Protein AF-A0A844ML23-F1 (afdb_monomer_lite)

Structure (mmCIF, N/CA/C/O backbone):
data_AF-A0A844ML23-F1
#
_entry.id   AF-A0A844ML23-F1
#
loop_
_atom_site.group_PDB
_atom_site.id
_atom_site.type_symbol
_atom_site.label_atom_id
_atom_site.label_alt_id
_atom_site.label_comp_id
_atom_site.label_asym_id
_atom_site.label_entity_id
_atom_site.label_seq_id
_atom_site.pdbx_PDB_ins_code
_atom_site.Cartn_x
_atom_site.Cartn_y
_atom_site.Cartn_z
_atom_site.occupancy
_atom_site.B_iso_or_equiv
_atom_site.auth_seq_id
_atom_site.auth_comp_id
_atom_site.auth_asym_id
_atom_site.auth_atom_id
_atom_site.pdbx_PDB_model_num
ATOM 1 N N . MET A 1 1 ? 5.716 9.623 29.142 1.00 59.81 1 MET A N 1
ATOM 2 C CA . MET A 1 1 ? 4.265 9.830 28.942 1.00 59.81 1 MET A CA 1
ATOM 3 C C . MET A 1 1 ? 3.867 9.093 27.678 1.00 59.81 1 MET A C 1
ATOM 5 O O . MET A 1 1 ? 4.526 9.294 26.667 1.00 59.81 1 MET A O 1
ATOM 9 N N . SER A 1 2 ? 2.877 8.202 27.736 1.00 85.00 2 SER A N 1
ATOM 10 C CA . SER A 1 2 ? 2.317 7.567 26.540 1.00 85.00 2 SER A CA 1
ATOM 11 C C . SER A 1 2 ? 1.469 8.582 25.767 1.00 85.00 2 SER A C 1
ATOM 13 O O . SER A 1 2 ? 0.758 9.389 26.365 1.00 85.00 2 SER A O 1
ATOM 15 N N . PHE A 1 3 ? 1.566 8.574 24.439 1.00 90.44 3 PHE A N 1
ATOM 16 C CA . PHE A 1 3 ? 0.683 9.362 23.583 1.00 90.44 3 PHE A CA 1
ATOM 17 C C . PHE A 1 3 ? -0.735 8.778 23.646 1.00 90.44 3 PHE A C 1
ATOM 19 O O . PHE A 1 3 ? -0.917 7.586 23.409 1.00 90.44 3 PHE A O 1
ATOM 26 N N . VAL A 1 4 ? -1.728 9.610 23.969 1.00 91.50 4 VAL A N 1
ATOM 27 C CA . VAL A 1 4 ? -3.148 9.229 23.983 1.00 91.50 4 VAL A CA 1
ATOM 28 C C . VAL A 1 4 ? -3.865 10.059 22.915 1.00 91.50 4 VAL A C 1
ATOM 30 O O . VAL A 1 4 ? -4.161 11.233 23.162 1.00 91.50 4 VAL A O 1
ATOM 33 N N . PRO A 1 5 ? -4.096 9.512 21.708 1.00 92.25 5 PRO A N 1
ATOM 34 C CA . PRO A 1 5 ? -4.788 10.245 20.656 1.00 92.25 5 PRO A CA 1
ATOM 35 C C . PRO A 1 5 ? -6.235 10.543 21.064 1.00 92.25 5 PRO A C 1
ATOM 37 O O . PRO A 1 5 ? -6.915 9.709 21.661 1.00 92.25 5 PRO A O 1
ATOM 40 N N . ARG A 1 6 ? -6.713 11.746 20.729 1.00 92.25 6 ARG A N 1
ATOM 41 C CA . ARG A 1 6 ? -8.109 12.159 20.927 1.00 92.25 6 ARG A CA 1
ATOM 42 C C . ARG A 1 6 ? -8.822 12.136 19.585 1.00 92.25 6 ARG A C 1
ATOM 44 O O . ARG A 1 6 ? -8.483 12.920 18.705 1.00 92.25 6 ARG A O 1
ATOM 51 N N . PHE A 1 7 ? -9.802 11.252 19.452 1.00 90.88 7 PHE A N 1
ATOM 52 C CA . PHE A 1 7 ? -10.641 11.141 18.264 1.00 90.88 7 PHE A CA 1
ATOM 53 C C . PHE A 1 7 ? -12.010 11.759 18.539 1.00 90.88 7 PHE A C 1
ATOM 55 O O . PHE A 1 7 ? -12.599 11.523 19.594 1.00 90.88 7 PHE A O 1
ATOM 62 N N . THR A 1 8 ? -12.516 12.543 17.592 1.00 92.50 8 THR A N 1
ATOM 63 C CA . THR A 1 8 ? -13.856 13.133 17.644 1.00 92.50 8 THR A CA 1
ATOM 64 C C . THR A 1 8 ? -14.703 12.547 16.532 1.00 92.50 8 THR A C 1
ATOM 66 O O . THR A 1 8 ? -14.287 12.539 15.376 1.00 92.50 8 THR A O 1
ATOM 69 N N . TYR A 1 9 ? -15.895 12.079 16.884 1.00 92.81 9 TYR A N 1
ATOM 70 C CA . TYR A 1 9 ? -16.876 11.600 15.922 1.00 92.81 9 TYR A CA 1
ATOM 71 C C . TYR A 1 9 ? -17.835 12.730 15.570 1.00 92.81 9 TYR A C 1
ATOM 73 O O . TYR A 1 9 ? -18.299 13.454 16.451 1.00 92.81 9 TYR A O 1
ATOM 81 N N . ASP A 1 10 ? -18.167 12.838 14.291 1.00 96.19 10 ASP A N 1
ATOM 82 C CA . ASP A 1 10 ? -19.251 13.683 13.816 1.00 96.19 10 ASP A CA 1
ATOM 83 C C . ASP A 1 10 ? -20.221 12.869 12.946 1.00 96.19 10 ASP A C 1
ATOM 85 O O . ASP A 1 10 ? -19.954 11.728 12.554 1.00 96.19 10 ASP A O 1
ATOM 89 N N . HIS A 1 11 ? -21.383 13.455 12.663 1.00 97.06 11 HIS A N 1
ATOM 90 C CA . HIS A 1 11 ? -22.436 12.788 11.901 1.00 97.06 11 HIS A CA 1
ATOM 91 C C . HIS A 1 11 ? -22.013 12.465 10.458 1.00 97.06 11 HIS A C 1
ATOM 93 O O . HIS A 1 11 ? -22.487 11.476 9.899 1.00 97.06 11 HIS A O 1
ATOM 99 N N . LEU A 1 12 ? -21.131 13.266 9.849 1.00 97.44 12 LEU A N 1
ATOM 100 C CA . LEU A 1 12 ? -20.638 13.022 8.493 1.00 97.44 12 LEU A CA 1
ATOM 101 C C . LEU A 1 12 ? -19.674 11.837 8.477 1.00 97.44 12 LEU A C 1
ATOM 103 O O . LEU A 1 12 ? -19.834 10.951 7.641 1.00 97.44 12 LEU A O 1
ATOM 107 N N . LEU A 1 13 ? -18.742 11.766 9.428 1.00 96.88 13 LEU A N 1
ATOM 108 C CA . LEU A 1 13 ? -17.827 10.643 9.608 1.00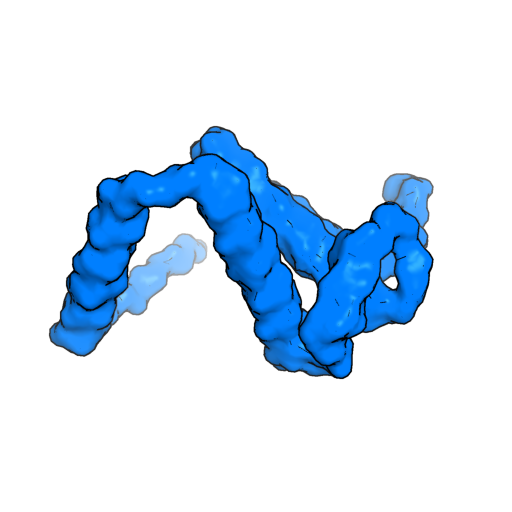 96.88 13 LEU A CA 1
ATOM 109 C C . LEU A 1 13 ? -18.606 9.336 9.780 1.00 96.88 13 LEU A C 1
ATOM 111 O O . LEU A 1 13 ? -18.367 8.379 9.048 1.00 96.88 13 LEU A O 1
ATOM 115 N N . VAL A 1 14 ? -19.582 9.305 10.695 1.00 96.69 14 VAL A N 1
ATOM 116 C CA . VAL A 1 14 ? -20.400 8.105 10.940 1.00 96.69 14 VAL A CA 1
ATOM 117 C C . VAL A 1 14 ? -21.199 7.720 9.693 1.00 96.69 14 VAL A C 1
ATOM 119 O O . VAL A 1 14 ? -21.256 6.543 9.335 1.00 96.69 14 VAL A O 1
ATOM 122 N N . ARG A 1 15 ? -21.767 8.700 8.978 1.00 97.75 15 ARG A N 1
ATOM 123 C CA . ARG A 1 15 ? -22.460 8.449 7.709 1.00 97.75 15 ARG A CA 1
ATOM 124 C C . ARG A 1 15 ? -21.522 7.853 6.658 1.00 97.75 15 ARG A C 1
ATOM 126 O O . ARG A 1 15 ? -21.912 6.903 5.984 1.00 97.75 15 ARG A O 1
ATOM 133 N N . HIS A 1 16 ? -20.309 8.382 6.509 1.00 97.69 16 HIS A N 1
ATOM 134 C CA . HIS A 1 16 ? -19.326 7.864 5.556 1.00 97.69 16 HIS A CA 1
ATOM 135 C C . HIS A 1 16 ? -18.883 6.442 5.902 1.00 97.69 16 HIS A C 1
ATOM 137 O O . HIS A 1 16 ? -18.831 5.604 5.004 1.00 97.69 16 HIS A O 1
ATOM 143 N N . LEU A 1 17 ? -18.658 6.142 7.184 1.00 96.81 17 LEU A N 1
ATOM 144 C CA . LEU A 1 17 ? -18.375 4.779 7.642 1.00 96.81 17 LEU A CA 1
ATOM 145 C C . LEU A 1 17 ? -19.517 3.820 7.281 1.00 96.81 17 LEU A C 1
ATOM 147 O O . LEU A 1 17 ? -19.264 2.755 6.730 1.00 96.81 17 LEU A O 1
ATOM 151 N N . GLY A 1 18 ? -20.773 4.224 7.500 1.00 97.75 18 GLY A N 1
ATOM 152 C CA . GLY A 1 18 ? -21.937 3.414 7.129 1.00 97.75 18 GLY A CA 1
ATOM 153 C C . GLY A 1 18 ? -22.034 3.134 5.625 1.00 97.75 18 GLY A C 1
ATOM 154 O O . GLY A 1 18 ? -22.358 2.018 5.226 1.00 97.75 18 GLY A O 1
ATOM 155 N N . VAL A 1 19 ? -21.710 4.118 4.779 1.00 98.25 19 VAL A N 1
ATOM 156 C CA . VAL A 1 19 ? -21.664 3.930 3.317 1.00 98.25 19 VAL A CA 1
ATOM 157 C C . VAL A 1 19 ? -20.553 2.952 2.917 1.00 98.25 19 VAL A C 1
ATOM 159 O O . VAL A 1 19 ? -20.787 2.086 2.075 1.00 98.25 19 VAL A O 1
ATOM 162 N N . ILE A 1 20 ? -19.368 3.066 3.525 1.00 97.94 20 ILE A N 1
ATOM 163 C CA . ILE A 1 20 ? -18.228 2.178 3.251 1.00 97.94 20 ILE A CA 1
ATOM 164 C C . ILE A 1 20 ? -18.554 0.736 3.657 1.00 97.94 20 ILE A C 1
ATOM 166 O O . ILE A 1 20 ? -18.371 -0.171 2.846 1.00 97.94 20 ILE A O 1
ATOM 170 N N . GLU A 1 21 ? -19.097 0.520 4.858 1.00 97.81 21 GLU A N 1
ATOM 171 C CA . GLU A 1 21 ? -19.478 -0.822 5.320 1.00 97.81 21 GLU A CA 1
ATOM 172 C C . GLU A 1 21 ? -20.612 -1.422 4.481 1.00 97.81 21 GLU A C 1
ATOM 174 O O . GLU A 1 21 ? -20.567 -2.603 4.142 1.00 97.81 21 GLU A O 1
ATOM 179 N N . GLY A 1 22 ? -21.591 -0.613 4.059 1.00 97.88 22 GLY A N 1
ATOM 180 C CA . GLY A 1 22 ? -22.641 -1.064 3.144 1.00 97.88 22 GLY A CA 1
ATOM 181 C C . GLY A 1 22 ? -22.084 -1.551 1.801 1.00 97.88 22 GLY A C 1
ATOM 182 O O . GLY A 1 22 ? -22.468 -2.616 1.322 1.00 97.88 22 GLY A O 1
ATOM 183 N N . ALA A 1 23 ? -21.142 -0.810 1.209 1.00 97.00 23 ALA A N 1
ATOM 184 C CA . ALA A 1 23 ? -20.485 -1.214 -0.035 1.00 97.00 23 ALA A CA 1
ATOM 185 C C . ALA A 1 23 ? -19.619 -2.473 0.148 1.00 97.00 23 ALA A C 1
ATOM 187 O O . ALA A 1 23 ? -19.647 -3.372 -0.695 1.00 97.00 23 ALA A O 1
ATOM 188 N N . ARG A 1 24 ? -18.883 -2.564 1.261 1.00 96.12 24 ARG A N 1
ATOM 189 C CA . ARG A 1 24 ? -18.067 -3.733 1.604 1.00 96.12 24 ARG A CA 1
ATOM 190 C C . ARG A 1 24 ? -18.917 -4.998 1.740 1.00 96.12 24 ARG A C 1
ATOM 192 O O . ARG A 1 24 ? -18.562 -6.009 1.143 1.00 96.12 24 ARG A O 1
ATOM 199 N N . ALA A 1 25 ? -20.048 -4.925 2.443 1.00 96.38 25 ALA A N 1
ATOM 200 C CA . ALA A 1 25 ? -20.946 -6.062 2.646 1.00 96.38 25 ALA A CA 1
ATOM 201 C C . ALA A 1 25 ? -21.489 -6.629 1.322 1.00 96.38 25 ALA A C 1
ATOM 203 O O . ALA A 1 25 ? -21.618 -7.842 1.174 1.00 96.38 25 ALA A O 1
ATOM 204 N N . VAL A 1 26 ? -21.762 -5.767 0.334 1.00 95.31 26 VAL A N 1
ATOM 205 C CA . VAL A 1 26 ? -22.169 -6.200 -1.015 1.00 95.31 26 VAL A CA 1
ATOM 206 C C . VAL A 1 26 ? -21.041 -6.956 -1.722 1.00 95.31 26 VAL A C 1
ATOM 208 O O . VAL A 1 26 ? -21.296 -7.986 -2.342 1.00 95.31 26 VAL A O 1
ATOM 211 N N . ILE A 1 27 ? -19.802 -6.463 -1.634 1.00 91.94 27 ILE A N 1
ATOM 212 C CA . ILE A 1 27 ? -18.633 -7.101 -2.262 1.00 91.94 27 ILE A CA 1
ATOM 213 C C . ILE A 1 27 ? -18.328 -8.454 -1.608 1.00 91.94 27 ILE A C 1
ATOM 215 O O . ILE A 1 27 ? -17.988 -9.403 -2.309 1.00 91.94 27 ILE A O 1
ATOM 219 N N . GLU A 1 28 ? -18.469 -8.557 -0.287 1.00 91.25 28 GLU A N 1
ATOM 220 C CA . GLU A 1 28 ? -18.140 -9.760 0.488 1.00 91.25 28 GLU A CA 1
ATOM 221 C C . GLU A 1 28 ? -18.986 -10.983 0.100 1.00 91.25 28 GLU A C 1
ATOM 223 O O . GLU A 1 28 ? -18.489 -12.106 0.116 1.00 91.25 28 GLU A O 1
ATOM 228 N N . VAL A 1 29 ? -20.240 -10.770 -0.312 1.00 93.81 29 VAL A N 1
ATOM 229 C CA . VAL A 1 29 ? -21.155 -11.846 -0.738 1.00 93.81 29 VAL A CA 1
ATOM 230 C C . VAL A 1 29 ? -21.220 -12.033 -2.256 1.00 93.81 29 VAL A C 1
ATOM 232 O O . VAL A 1 29 ? -21.961 -12.893 -2.736 1.00 93.81 29 VAL A O 1
ATOM 235 N N . LEU A 1 30 ? -20.485 -11.229 -3.030 1.00 92.94 30 LEU A N 1
ATOM 236 C CA . LEU A 1 30 ? -20.524 -11.275 -4.488 1.00 92.94 30 LEU A CA 1
ATOM 237 C C . LEU A 1 30 ? -19.786 -12.529 -4.999 1.00 92.94 30 LEU A C 1
ATOM 239 O O . LEU A 1 30 ? -18.576 -12.649 -4.795 1.00 92.94 30 LEU A O 1
ATOM 243 N N . PRO A 1 31 ? -20.457 -13.454 -5.711 1.00 91.12 31 PRO A N 1
ATOM 244 C CA . PRO A 1 31 ? -19.787 -14.621 -6.269 1.00 91.12 31 PRO A CA 1
ATOM 245 C C . PRO A 1 31 ? -18.928 -14.204 -7.468 1.00 91.12 31 PRO A C 1
ATOM 247 O O . PRO A 1 31 ? -19.427 -14.011 -8.578 1.00 91.12 31 PRO A O 1
ATOM 250 N N . LEU A 1 32 ? -17.620 -14.068 -7.249 1.00 90.12 32 LEU A N 1
ATOM 251 C CA . LEU A 1 32 ? -16.642 -13.794 -8.299 1.00 90.12 32 LEU A CA 1
ATOM 252 C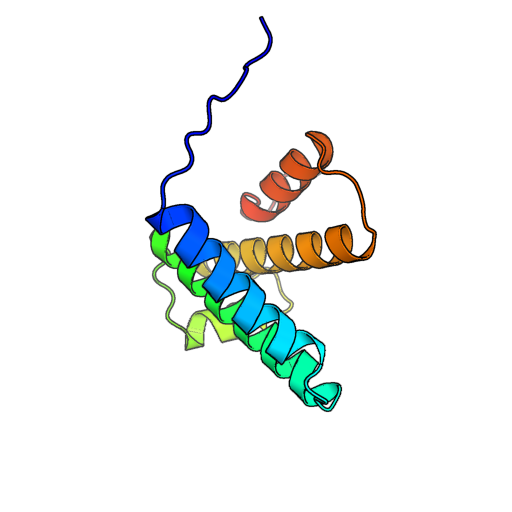 C . LEU A 1 32 ? -15.804 -15.043 -8.600 1.00 90.12 32 LEU A C 1
ATOM 254 O O . LEU A 1 32 ? -15.301 -15.677 -7.668 1.00 90.12 32 LEU A O 1
ATOM 258 N N . PRO A 1 33 ? -15.589 -15.391 -9.885 1.00 94.50 33 PRO A N 1
ATOM 259 C CA . PRO A 1 33 ? -14.634 -16.429 -10.249 1.00 94.50 33 PRO A CA 1
ATOM 260 C C . PRO A 1 33 ? -13.234 -16.103 -9.699 1.00 94.50 33 PRO A C 1
ATOM 262 O O . PRO A 1 33 ? -12.814 -14.944 -9.813 1.00 94.50 33 PRO A O 1
ATOM 265 N N . PRO A 1 34 ? -12.477 -17.088 -9.178 1.00 90.12 34 PRO A N 1
ATOM 266 C CA . PRO A 1 34 ? -11.163 -16.855 -8.571 1.00 90.12 34 PRO A CA 1
ATOM 267 C C . PRO A 1 34 ? -10.204 -16.042 -9.451 1.00 90.12 34 PRO A C 1
ATOM 269 O O . PRO A 1 34 ? -9.614 -15.068 -8.985 1.00 90.12 34 PRO A O 1
ATOM 272 N N . ASP A 1 35 ? -10.131 -16.355 -10.747 1.00 95.25 35 ASP A N 1
ATOM 273 C CA . ASP A 1 35 ? -9.267 -15.646 -11.703 1.00 95.25 35 ASP A CA 1
ATOM 274 C C . ASP A 1 35 ? -9.639 -14.166 -11.856 1.00 95.25 35 ASP A C 1
ATOM 276 O O . ASP A 1 35 ? -8.780 -13.301 -12.041 1.00 95.25 35 ASP A O 1
ATOM 280 N N . THR A 1 36 ? -10.934 -13.850 -11.757 1.00 94.12 36 THR A N 1
ATOM 281 C CA . THR A 1 36 ? -11.410 -12.465 -11.825 1.00 94.12 36 THR A CA 1
ATOM 282 C C . THR A 1 36 ? -11.008 -11.705 -10.570 1.00 94.12 36 THR A C 1
ATOM 284 O O . THR A 1 36 ? -10.516 -10.583 -10.679 1.00 94.12 36 THR A O 1
ATOM 287 N N . THR A 1 37 ? -11.147 -12.319 -9.395 1.00 91.31 37 THR A N 1
ATOM 288 C CA . THR A 1 37 ? -10.712 -11.730 -8.122 1.00 91.31 37 THR A CA 1
ATOM 289 C C . THR A 1 37 ? -9.208 -11.461 -8.115 1.00 91.31 37 THR A C 1
ATOM 291 O O . THR A 1 37 ? -8.792 -10.358 -7.761 1.00 91.31 37 THR A O 1
ATOM 294 N N . LEU A 1 38 ? -8.394 -12.420 -8.568 1.00 91.19 38 LEU A N 1
ATOM 295 C CA . LEU A 1 38 ? -6.940 -12.258 -8.667 1.00 91.19 38 LEU A CA 1
ATOM 296 C C . LEU A 1 38 ? -6.557 -11.102 -9.597 1.00 91.19 38 LEU A C 1
ATOM 298 O O . LEU A 1 38 ? -5.756 -10.248 -9.218 1.00 91.19 38 LEU A O 1
ATOM 302 N N . ARG A 1 39 ? -7.180 -11.017 -10.779 1.00 94.38 39 ARG A N 1
ATOM 303 C CA . ARG A 1 39 ? -6.950 -9.910 -11.718 1.00 94.38 39 ARG A CA 1
ATOM 304 C C . ARG A 1 39 ? -7.334 -8.557 -11.115 1.00 94.38 39 ARG A C 1
ATOM 306 O O . ARG A 1 39 ? -6.561 -7.610 -11.205 1.00 94.38 39 ARG A O 1
ATOM 313 N N . LEU A 1 40 ? -8.496 -8.467 -10.464 1.00 93.94 40 LEU A N 1
ATOM 314 C CA . LEU A 1 40 ? -8.954 -7.227 -9.828 1.00 93.94 40 LEU A CA 1
ATOM 315 C C . LEU A 1 40 ? -8.014 -6.771 -8.706 1.00 93.94 40 LEU A C 1
ATOM 317 O O . LEU A 1 40 ? -7.728 -5.575 -8.613 1.00 93.94 40 LEU A O 1
ATOM 321 N N . ARG A 1 41 ? -7.512 -7.705 -7.884 1.00 91.25 41 ARG A N 1
ATOM 322 C CA . ARG A 1 41 ? -6.516 -7.418 -6.840 1.00 91.25 41 ARG A CA 1
ATOM 323 C C . ARG A 1 41 ? -5.210 -6.914 -7.442 1.00 91.25 41 ARG A C 1
ATOM 325 O O . ARG A 1 41 ? -4.734 -5.856 -7.043 1.00 91.25 41 ARG A O 1
ATOM 332 N N . HIS A 1 42 ? -4.681 -7.613 -8.445 1.00 92.62 42 HIS A N 1
ATOM 333 C CA . HIS A 1 42 ? -3.463 -7.201 -9.139 1.00 92.62 42 HIS A CA 1
ATOM 334 C C . HIS A 1 42 ? -3.593 -5.782 -9.721 1.00 92.62 42 HIS A C 1
ATOM 336 O O . HIS A 1 42 ? -2.740 -4.924 -9.492 1.00 92.62 42 HIS A O 1
ATOM 342 N N . ASP A 1 43 ? -4.702 -5.490 -10.404 1.00 93.38 43 ASP A N 1
ATOM 343 C CA . ASP A 1 43 ? -4.964 -4.160 -10.961 1.00 93.38 43 ASP A CA 1
ATOM 344 C C . ASP A 1 43 ? -5.099 -3.086 -9.868 1.00 93.38 43 ASP A C 1
ATOM 346 O O . ASP A 1 43 ? -4.661 -1.946 -10.049 1.00 93.38 43 ASP A O 1
ATOM 350 N N . ALA A 1 44 ? -5.704 -3.424 -8.724 1.00 93.06 44 ALA A N 1
ATOM 351 C CA . ALA A 1 44 ? -5.828 -2.519 -7.585 1.00 93.06 44 ALA A CA 1
ATOM 352 C C . ALA A 1 44 ? -4.463 -2.188 -6.965 1.00 93.06 44 ALA A C 1
ATOM 354 O O . ALA A 1 44 ? -4.172 -1.008 -6.759 1.00 93.06 44 ALA A O 1
ATOM 355 N N . LEU A 1 45 ? -3.603 -3.189 -6.754 1.00 93.12 45 LEU A N 1
ATOM 356 C CA . LEU A 1 45 ? -2.229 -2.996 -6.278 1.00 93.12 45 LEU A CA 1
ATOM 357 C C . LEU A 1 45 ? -1.410 -2.140 -7.247 1.00 93.12 45 LEU A C 1
ATOM 359 O O . LEU A 1 45 ? -0.610 -1.301 -6.828 1.00 93.12 45 LEU A O 1
ATOM 363 N N . GLN A 1 46 ? -1.648 -2.288 -8.551 1.00 94.19 46 GLN A N 1
ATOM 364 C CA . GLN A 1 46 ? -0.905 -1.551 -9.571 1.00 94.19 46 GLN A CA 1
ATOM 365 C C . GLN A 1 46 ? -1.299 -0.077 -9.565 1.00 94.19 46 GLN A C 1
ATOM 367 O O . GLN A 1 46 ? -0.437 0.805 -9.601 1.00 94.19 46 GLN A O 1
ATOM 372 N N . ARG A 1 47 ? -2.606 0.193 -9.470 1.00 94.44 47 ARG A N 1
ATOM 373 C CA . ARG A 1 47 ? -3.131 1.551 -9.300 1.00 94.44 47 ARG A CA 1
ATOM 374 C C . ARG A 1 47 ? -2.640 2.176 -7.998 1.00 94.44 47 ARG A C 1
ATOM 376 O O . ARG A 1 47 ? -2.173 3.308 -8.036 1.00 94.44 47 ARG A O 1
ATOM 383 N N . SER A 1 48 ? -2.685 1.438 -6.888 1.00 94.38 48 SER A N 1
ATOM 384 C CA . SER A 1 48 ? -2.182 1.898 -5.588 1.00 94.38 48 SER A CA 1
ATOM 385 C C . SER A 1 48 ? -0.700 2.270 -5.667 1.00 94.38 48 SER A C 1
ATOM 387 O O . SER A 1 48 ? -0.334 3.394 -5.338 1.00 94.38 48 SER A O 1
ATOM 389 N N . THR A 1 49 ? 0.133 1.385 -6.223 1.00 95.44 49 THR A N 1
ATOM 390 C CA . THR A 1 49 ? 1.570 1.627 -6.419 1.00 95.44 49 THR A CA 1
ATOM 391 C C . THR A 1 49 ? 1.831 2.894 -7.227 1.00 95.44 49 THR A C 1
ATOM 393 O O . THR A 1 49 ? 2.620 3.746 -6.810 1.00 95.44 49 THR A O 1
ATOM 396 N N . ARG A 1 50 ? 1.151 3.052 -8.370 1.00 95.25 50 ARG A N 1
ATOM 397 C CA . ARG A 1 50 ? 1.284 4.247 -9.211 1.00 95.25 50 ARG A CA 1
ATOM 398 C C . ARG A 1 50 ? 0.873 5.504 -8.453 1.00 95.25 50 ARG A C 1
ATOM 400 O O . ARG A 1 50 ? 1.627 6.464 -8.440 1.00 95.25 50 ARG A O 1
ATOM 407 N N . SER A 1 51 ? -0.313 5.515 -7.848 1.00 95.44 51 SER A N 1
ATOM 408 C CA . SER A 1 51 ? -0.836 6.694 -7.154 1.00 95.44 51 SER A CA 1
ATOM 409 C C . SER A 1 51 ? 0.058 7.111 -5.991 1.00 95.44 51 SER A C 1
ATOM 411 O O . SER A 1 51 ? 0.379 8.289 -5.879 1.00 95.44 51 SER A O 1
ATOM 413 N N . SER A 1 52 ? 0.509 6.161 -5.172 1.00 95.12 52 SER A N 1
ATOM 414 C CA . SER A 1 52 ? 1.370 6.456 -4.027 1.00 95.12 52 SER A CA 1
ATOM 415 C C . SER A 1 52 ? 2.733 6.993 -4.450 1.00 95.12 52 SER A C 1
ATOM 417 O O . SER A 1 52 ? 3.159 8.025 -3.948 1.00 95.12 52 SER A O 1
ATOM 419 N N . THR A 1 53 ? 3.399 6.353 -5.414 1.00 94.94 53 THR A N 1
ATOM 420 C CA . THR A 1 53 ? 4.700 6.844 -5.907 1.00 94.94 53 THR A CA 1
ATOM 421 C C . THR A 1 53 ? 4.569 8.177 -6.651 1.00 94.94 53 THR A C 1
ATOM 423 O O . THR A 1 53 ? 5.431 9.041 -6.522 1.00 94.94 53 THR A O 1
ATOM 426 N N . GLN A 1 54 ? 3.466 8.402 -7.373 1.00 97.00 54 GLN A N 1
ATOM 427 C CA . GLN A 1 54 ? 3.192 9.672 -8.051 1.00 97.00 54 GLN A CA 1
ATOM 428 C C . GLN A 1 54 ? 3.009 10.837 -7.064 1.00 97.00 54 GLN A C 1
ATOM 430 O O . GLN A 1 54 ? 3.471 11.940 -7.351 1.00 97.00 54 GLN A O 1
ATOM 435 N N . ILE A 1 55 ? 2.358 10.611 -5.914 1.00 96.69 55 ILE A N 1
ATOM 436 C CA . ILE A 1 55 ? 2.212 11.629 -4.855 1.00 96.69 55 ILE A CA 1
ATOM 437 C C . ILE A 1 55 ? 3.586 12.093 -4.349 1.00 96.69 55 ILE A C 1
ATOM 439 O O . ILE A 1 55 ? 3.773 13.284 -4.112 1.00 96.69 55 ILE A O 1
ATOM 443 N N . GLU A 1 56 ? 4.557 11.181 -4.275 1.00 93.19 56 GLU A N 1
ATOM 444 C CA . GLU A 1 56 ? 5.944 11.462 -3.874 1.00 93.19 56 GLU A CA 1
ATOM 445 C C . GLU A 1 56 ? 6.819 12.015 -5.023 1.00 93.19 56 GLU A C 1
ATOM 447 O O . GLU A 1 56 ? 8.015 12.251 -4.852 1.00 93.19 56 GLU A O 1
ATOM 452 N N . GLY A 1 57 ? 6.235 12.254 -6.204 1.00 95.62 57 GLY A N 1
ATOM 453 C CA . GLY A 1 57 ? 6.908 12.874 -7.349 1.00 95.62 57 GLY A CA 1
ATOM 454 C C . GLY A 1 57 ? 7.517 11.900 -8.359 1.00 95.62 57 GLY A C 1
ATOM 455 O O . GLY A 1 57 ? 8.258 12.331 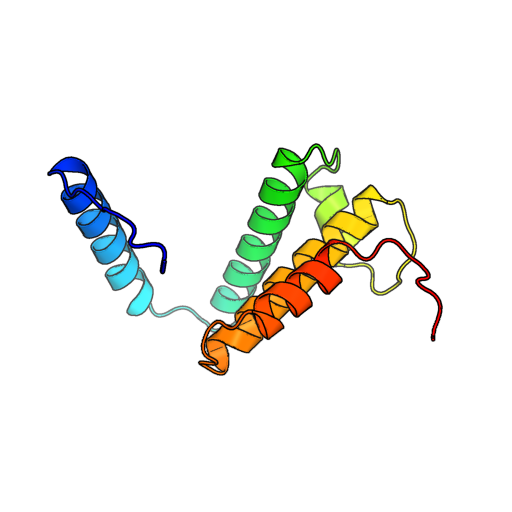-9.245 1.00 95.62 57 GLY A O 1
ATOM 456 N N . ASN A 1 58 ? 7.209 10.602 -8.278 1.00 96.12 58 ASN A N 1
ATOM 457 C CA . ASN A 1 58 ? 7.652 9.639 -9.282 1.00 96.12 58 ASN A CA 1
ATOM 458 C C . ASN A 1 58 ? 6.998 9.944 -10.651 1.00 96.12 58 ASN A C 1
ATOM 460 O O . ASN A 1 58 ? 5.770 10.034 -10.741 1.00 96.12 58 ASN A O 1
ATOM 464 N N . PRO A 1 59 ? 7.784 10.101 -11.734 1.00 96.38 59 PRO A N 1
ATOM 465 C CA . PRO A 1 59 ? 7.274 10.581 -13.018 1.00 96.38 59 PRO A CA 1
ATOM 466 C C . PRO A 1 59 ? 6.689 9.477 -13.911 1.00 96.38 59 PRO A C 1
ATOM 468 O O . PRO A 1 59 ? 6.255 9.773 -15.025 1.00 96.38 59 PRO A O 1
ATOM 471 N N . LEU A 1 60 ? 6.730 8.205 -13.494 1.00 95.94 60 LEU A N 1
ATOM 472 C CA . LEU A 1 60 ? 6.343 7.098 -14.364 1.00 95.94 60 LEU A CA 1
ATOM 473 C C . LEU A 1 60 ? 4.837 7.090 -14.656 1.00 95.94 60 LEU A C 1
ATOM 475 O O . LEU A 1 60 ? 3.987 7.195 -13.769 1.00 95.94 60 LEU A O 1
ATOM 479 N N . ASP A 1 61 ? 4.503 6.909 -15.933 1.00 94.88 61 ASP A N 1
ATOM 480 C CA . ASP A 1 61 ? 3.129 6.688 -16.361 1.00 94.88 61 ASP A CA 1
ATOM 481 C C . ASP A 1 61 ? 2.664 5.248 -16.072 1.00 94.88 61 ASP A C 1
ATOM 483 O O . ASP A 1 61 ? 3.406 4.392 -15.589 1.00 94.88 61 ASP A O 1
ATOM 487 N N . GLU A 1 62 ? 1.396 4.963 -16.358 1.00 93.31 62 GLU A N 1
ATOM 488 C CA . GLU A 1 62 ? 0.812 3.649 -16.083 1.00 93.31 62 GLU A CA 1
ATOM 489 C C . GLU A 1 62 ? 1.491 2.501 -16.853 1.00 93.31 62 GLU A C 1
ATOM 491 O O . GLU A 1 62 ? 1.615 1.389 -16.333 1.00 93.31 62 GLU A O 1
ATOM 496 N N . VAL A 1 63 ? 1.947 2.756 -18.081 1.00 94.38 63 VAL A N 1
ATOM 497 C CA . VAL A 1 63 ? 2.600 1.747 -18.925 1.00 94.38 63 VAL A CA 1
ATOM 498 C C . VAL A 1 63 ? 4.004 1.453 -18.399 1.00 94.38 63 VAL A C 1
ATOM 500 O O . VAL A 1 63 ? 4.416 0.291 -18.343 1.00 94.38 63 VAL A O 1
ATOM 503 N N . ALA A 1 64 ? 4.731 2.486 -17.980 1.00 93.94 64 ALA A N 1
ATOM 504 C CA . ALA A 1 64 ? 6.046 2.365 -17.378 1.00 93.94 64 ALA A CA 1
ATOM 505 C C . ALA A 1 64 ? 5.985 1.674 -16.009 1.00 93.94 64 ALA A C 1
ATOM 507 O O . ALA A 1 64 ? 6.789 0.778 -15.763 1.00 93.94 64 ALA A O 1
ATOM 508 N N . VAL A 1 65 ? 4.996 1.995 -15.165 1.00 94.25 65 VAL A N 1
ATOM 509 C CA . VAL A 1 65 ? 4.756 1.292 -13.890 1.00 94.25 65 VAL A CA 1
ATOM 510 C C . VAL A 1 65 ? 4.511 -0.197 -14.128 1.00 94.25 65 VAL A C 1
ATOM 512 O O . VAL A 1 65 ? 5.177 -1.034 -13.520 1.00 94.25 65 VAL A O 1
ATOM 515 N N . ARG A 1 66 ? 3.622 -0.544 -15.070 1.00 93.25 66 ARG A N 1
ATOM 516 C CA . ARG A 1 66 ? 3.367 -1.941 -15.463 1.00 93.25 66 ARG A CA 1
ATOM 517 C C . ARG A 1 66 ? 4.633 -2.667 -15.881 1.00 93.25 66 ARG A C 1
ATOM 519 O O . ARG A 1 66 ? 4.898 -3.779 -15.432 1.00 93.25 66 ARG A O 1
ATOM 526 N N . ARG A 1 67 ? 5.432 -2.026 -16.733 1.00 92.94 67 ARG A N 1
ATOM 527 C CA . ARG A 1 67 ? 6.700 -2.581 -17.206 1.00 92.94 67 ARG A CA 1
ATOM 528 C C . ARG A 1 67 ? 7.699 -2.760 -16.066 1.00 92.94 67 ARG A C 1
ATOM 530 O O . ARG A 1 67 ? 8.387 -3.775 -16.035 1.00 92.94 67 ARG A O 1
ATOM 537 N N . ALA A 1 68 ? 7.780 -1.800 -15.148 1.00 92.75 68 ALA A N 1
ATOM 538 C CA . ALA A 1 68 ? 8.673 -1.862 -14.000 1.00 92.75 68 ALA A CA 1
ATOM 539 C C . ALA A 1 68 ? 8.310 -3.026 -13.068 1.00 92.75 68 ALA A C 1
ATOM 541 O O . ALA A 1 68 ? 9.214 -3.737 -12.639 1.00 92.75 68 ALA A O 1
ATOM 542 N N . ILE A 1 69 ? 7.015 -3.250 -12.813 1.00 91.69 69 ILE A N 1
ATOM 543 C CA . ILE A 1 69 ? 6.507 -4.368 -11.998 1.00 91.69 69 ILE A CA 1
ATOM 544 C C . ILE A 1 69 ? 6.751 -5.718 -12.689 1.00 91.69 69 ILE A C 1
ATOM 546 O O . ILE A 1 69 ? 7.196 -6.662 -12.045 1.00 91.69 69 ILE A O 1
ATOM 550 N N . ALA A 1 70 ? 6.513 -5.810 -14.002 1.00 89.50 70 ALA A N 1
ATOM 551 C CA . ALA A 1 70 ? 6.671 -7.055 -14.758 1.00 89.50 70 ALA A CA 1
ATOM 552 C C . ALA A 1 70 ? 8.136 -7.504 -14.932 1.00 89.50 70 ALA A C 1
ATOM 554 O O . ALA A 1 70 ? 8.397 -8.665 -15.249 1.00 89.50 70 ALA A O 1
ATOM 555 N N . ARG A 1 71 ? 9.109 -6.600 -14.763 1.00 83.38 71 ARG A N 1
ATOM 556 C CA . ARG A 1 71 ? 10.536 -6.934 -14.854 1.00 83.38 71 ARG A CA 1
ATOM 557 C C . ARG A 1 71 ? 11.003 -7.648 -13.586 1.00 83.38 71 ARG A C 1
ATOM 559 O O . ARG A 1 71 ? 10.917 -7.114 -12.485 1.00 83.38 71 ARG A O 1
ATOM 566 N N . SER A 1 72 ? 11.566 -8.841 -13.760 1.00 67.81 72 SER A N 1
ATOM 567 C CA . SER A 1 72 ? 12.123 -9.652 -12.670 1.00 67.81 72 SER A CA 1
ATOM 568 C C . SER A 1 72 ? 13.519 -9.208 -12.225 1.00 67.81 72 SER A C 1
ATOM 570 O O . SER A 1 72 ? 13.946 -9.527 -11.112 1.00 67.81 72 SER A O 1
ATOM 572 N N . ASP A 1 73 ? 14.250 -8.482 -13.072 1.00 71.38 73 ASP A N 1
ATOM 573 C CA . ASP A 1 73 ? 15.585 -7.998 -12.747 1.00 71.38 73 ASP A CA 1
ATOM 574 C C . ASP A 1 73 ? 15.551 -6.677 -11.958 1.00 71.38 73 ASP A C 1
ATOM 576 O O . ASP A 1 73 ? 14.586 -5.912 -11.961 1.00 71.38 73 ASP A O 1
ATOM 580 N N . ARG A 1 74 ? 16.624 -6.414 -11.205 1.00 67.25 74 ARG A N 1
ATOM 581 C CA . ARG A 1 74 ? 16.787 -5.167 -10.436 1.00 67.25 74 ARG A CA 1
ATOM 582 C C . ARG A 1 74 ? 17.430 -4.066 -11.281 1.00 67.25 74 ARG A C 1
ATOM 584 O O . ARG A 1 74 ? 18.122 -3.212 -10.732 1.00 67.25 74 ARG A O 1
ATOM 591 N N . THR A 1 75 ? 17.273 -4.126 -12.601 1.00 75.50 75 THR A N 1
ATOM 592 C CA . THR A 1 75 ? 17.844 -3.136 -13.514 1.00 75.50 75 THR A CA 1
ATOM 593 C C . THR A 1 75 ? 16.818 -2.044 -13.815 1.00 75.50 75 THR A C 1
ATOM 595 O O . THR A 1 75 ? 15.608 -2.226 -13.643 1.00 75.50 75 THR A O 1
ATOM 598 N N . GLY A 1 76 ? 17.292 -0.864 -14.201 1.00 81.19 76 GLY A N 1
ATOM 599 C CA . GLY A 1 76 ? 16.429 0.271 -14.527 1.00 81.19 76 GLY A CA 1
ATOM 600 C C . GLY A 1 76 ? 16.754 1.532 -13.740 1.00 81.19 76 GLY A C 1
ATOM 601 O O . GLY A 1 76 ? 17.733 1.580 -12.996 1.00 81.19 76 GLY A O 1
ATOM 602 N N . SER A 1 77 ? 15.932 2.556 -13.943 1.00 90.06 77 SER A N 1
ATOM 603 C CA . SER A 1 77 ? 16.076 3.851 -13.279 1.00 90.06 77 SER A CA 1
ATOM 604 C C . SER A 1 77 ? 15.700 3.784 -11.797 1.00 90.06 77 SER A C 1
ATOM 606 O O . SER A 1 77 ? 15.002 2.866 -11.355 1.00 90.06 77 SER A O 1
ATOM 608 N N . ASP A 1 78 ? 16.105 4.798 -11.031 1.00 90.50 78 ASP A N 1
ATOM 609 C CA . ASP A 1 78 ? 15.684 4.943 -9.633 1.00 90.50 78 ASP A CA 1
ATOM 610 C C . ASP A 1 78 ? 14.154 5.019 -9.500 1.00 90.50 78 ASP A C 1
ATOM 612 O O . ASP A 1 78 ? 13.594 4.447 -8.567 1.00 90.50 78 ASP A O 1
ATOM 616 N N . ALA A 1 79 ? 13.471 5.633 -10.473 1.00 92.75 79 ALA A N 1
ATOM 617 C CA . ALA A 1 79 ? 12.013 5.713 -10.508 1.00 92.75 79 ALA A CA 1
ATOM 618 C C . ALA A 1 79 ? 11.356 4.337 -10.731 1.00 92.75 79 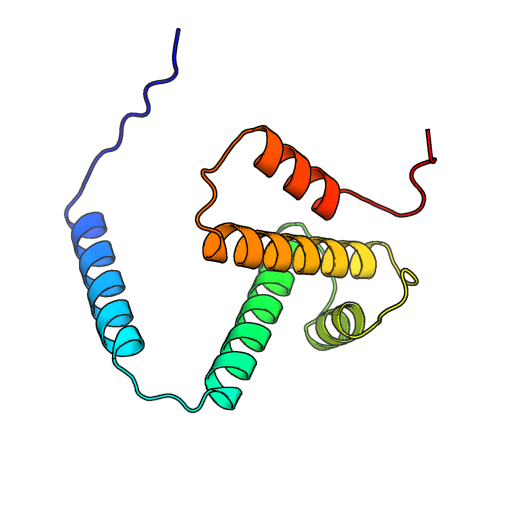ALA A C 1
ATOM 620 O O . ALA A 1 79 ? 10.368 4.009 -10.075 1.00 92.75 79 ALA A O 1
ATOM 621 N N . GLU A 1 80 ? 11.918 3.500 -11.612 1.00 93.31 80 GLU A N 1
ATOM 622 C CA . GLU A 1 80 ? 11.451 2.117 -11.797 1.00 93.31 80 GLU A CA 1
ATOM 623 C C . GLU A 1 80 ? 11.735 1.269 -10.547 1.00 93.31 80 GLU A C 1
ATOM 625 O O . GLU A 1 80 ? 10.932 0.411 -10.173 1.00 93.31 80 GLU A O 1
ATOM 630 N N . GLN A 1 81 ? 12.867 1.510 -9.877 1.00 91.75 81 GLN A N 1
ATOM 631 C CA . GLN A 1 81 ? 13.222 0.812 -8.645 1.00 91.75 81 GLN A CA 1
ATOM 632 C C . GLN A 1 81 ? 12.285 1.170 -7.489 1.00 91.75 81 GLN A C 1
ATOM 634 O O . GLN A 1 81 ? 11.882 0.271 -6.753 1.00 91.75 81 GLN A O 1
ATOM 639 N N . GLU A 1 82 ? 11.922 2.441 -7.344 1.00 92.62 82 GLU A N 1
ATOM 640 C CA . GLU A 1 82 ? 10.956 2.910 -6.350 1.00 92.62 82 GLU A CA 1
ATOM 641 C C . GLU A 1 82 ? 9.586 2.249 -6.541 1.00 92.62 82 GLU A C 1
ATOM 643 O O . GLU A 1 82 ? 9.033 1.702 -5.588 1.00 92.62 82 GLU A O 1
ATOM 648 N N . VAL A 1 83 ? 9.090 2.190 -7.781 1.00 94.69 83 VAL A N 1
ATOM 649 C CA . VAL A 1 83 ? 7.844 1.483 -8.119 1.00 94.69 83 VAL A CA 1
ATOM 650 C C . VAL A 1 83 ? 7.913 0.009 -7.722 1.00 94.69 83 VAL A C 1
ATOM 652 O O . VAL A 1 83 ? 7.008 -0.494 -7.057 1.00 94.69 83 VAL A O 1
ATOM 655 N N . ARG A 1 84 ? 9.003 -0.690 -8.068 1.00 93.38 84 ARG A N 1
ATOM 656 C CA . ARG A 1 84 ? 9.189 -2.101 -7.683 1.00 93.38 84 ARG A CA 1
ATOM 657 C C . ARG A 1 84 ? 9.259 -2.293 -6.172 1.00 93.38 84 ARG A C 1
ATOM 659 O O . ARG A 1 84 ? 8.748 -3.285 -5.659 1.00 93.38 84 ARG A O 1
ATOM 666 N N . ASN A 1 85 ? 9.927 -1.389 -5.464 1.00 93.19 85 ASN A N 1
ATOM 667 C CA . ASN A 1 85 ? 10.039 -1.449 -4.012 1.00 93.19 85 ASN A CA 1
ATOM 668 C C . ASN A 1 85 ? 8.678 -1.260 -3.347 1.00 93.19 85 ASN A C 1
ATOM 670 O O . ASN A 1 85 ? 8.326 -2.037 -2.465 1.00 93.19 85 ASN A O 1
ATOM 674 N N . TYR A 1 86 ? 7.909 -0.266 -3.793 1.00 94.50 86 TYR A N 1
ATOM 675 C CA . TYR A 1 86 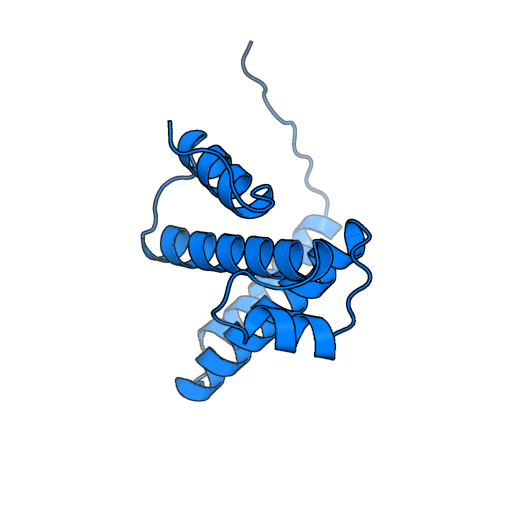? 6.579 -0.006 -3.260 1.00 94.50 86 TYR A CA 1
ATOM 676 C C . TYR A 1 86 ? 5.631 -1.179 -3.532 1.00 94.50 86 TYR A C 1
ATOM 678 O O . TYR A 1 86 ? 4.971 -1.651 -2.611 1.00 94.50 86 TYR A O 1
ATOM 686 N N . TRP A 1 87 ? 5.643 -1.727 -4.753 1.00 94.44 87 TRP A N 1
ATOM 687 C CA . TRP A 1 87 ? 4.886 -2.936 -5.093 1.00 94.44 87 TRP A CA 1
ATOM 688 C C . TRP A 1 87 ? 5.213 -4.106 -4.155 1.00 94.44 87 TRP A C 1
ATOM 690 O O . TRP A 1 87 ? 4.314 -4.715 -3.586 1.00 94.44 87 TRP A O 1
ATOM 700 N N . ARG A 1 88 ? 6.504 -4.391 -3.933 1.00 92.94 88 ARG A N 1
ATOM 701 C CA . ARG A 1 88 ? 6.947 -5.453 -3.008 1.00 92.94 88 ARG A CA 1
ATOM 702 C C . ARG A 1 88 ? 6.543 -5.186 -1.562 1.00 92.94 88 ARG A C 1
ATOM 704 O O . ARG A 1 88 ? 6.304 -6.127 -0.818 1.00 92.94 88 ARG A O 1
ATOM 711 N N . ALA A 1 89 ? 6.511 -3.923 -1.148 1.00 94.19 89 ALA A N 1
ATOM 712 C CA . ALA A 1 89 ? 6.057 -3.563 0.186 1.00 94.19 89 ALA A CA 1
ATOM 713 C C . ALA A 1 89 ? 4.553 -3.821 0.347 1.00 94.19 89 ALA A C 1
ATOM 715 O O . ALA A 1 89 ? 4.159 -4.344 1.382 1.00 94.19 89 ALA A O 1
ATOM 716 N N . LEU A 1 90 ? 3.734 -3.515 -0.668 1.00 93.94 90 LEU A N 1
ATOM 717 C CA . LEU A 1 90 ? 2.307 -3.855 -0.655 1.00 93.94 90 LEU A CA 1
ATOM 718 C C . LEU A 1 90 ? 2.084 -5.369 -0.611 1.00 93.94 90 LEU A C 1
ATOM 720 O O . LEU A 1 90 ? 1.307 -5.836 0.211 1.00 93.94 90 LEU A O 1
ATOM 724 N N . ASP A 1 91 ? 2.805 -6.128 -1.435 1.00 92.69 91 ASP A N 1
ATOM 725 C CA . ASP A 1 91 ? 2.738 -7.595 -1.449 1.00 92.69 91 ASP A CA 1
ATOM 726 C C . ASP A 1 91 ? 3.065 -8.176 -0.060 1.00 92.69 91 ASP A C 1
ATOM 728 O O . ASP A 1 91 ? 2.319 -8.973 0.503 1.00 92.69 91 ASP A O 1
ATOM 732 N N . ARG A 1 92 ? 4.114 -7.647 0.584 1.00 93.88 92 ARG A N 1
ATOM 733 C CA . ARG A 1 92 ? 4.485 -8.013 1.956 1.00 93.88 92 ARG A CA 1
ATOM 734 C C . ARG A 1 92 ? 3.408 -7.663 2.993 1.00 93.88 92 ARG A C 1
ATOM 736 O O . ARG A 1 92 ? 3.291 -8.367 3.997 1.00 93.88 92 ARG A O 1
ATOM 743 N N . VAL A 1 93 ? 2.659 -6.574 2.794 1.00 94.31 93 VAL A N 1
ATOM 744 C CA . VAL A 1 93 ? 1.520 -6.203 3.653 1.00 94.31 93 VAL A CA 1
ATOM 745 C C . VAL A 1 93 ? 0.378 -7.204 3.503 1.00 94.31 93 VAL A C 1
ATOM 747 O O . VAL A 1 93 ? -0.175 -7.609 4.523 1.00 94.31 93 VAL A O 1
ATOM 750 N N . GLU A 1 94 ? 0.062 -7.632 2.279 1.00 91.75 94 GLU A N 1
ATOM 751 C CA . GLU A 1 94 ? -0.962 -8.655 2.023 1.00 91.75 94 GLU A CA 1
ATOM 752 C C . GLU A 1 94 ? -0.593 -9.979 2.713 1.00 91.75 94 GLU A C 1
ATOM 754 O O . GLU A 1 94 ? -1.383 -10.491 3.504 1.00 91.75 94 GLU A O 1
ATOM 759 N N . GLU A 1 95 ? 0.644 -10.468 2.551 1.00 92.62 95 GLU A N 1
ATOM 760 C CA . GLU A 1 95 ? 1.134 -11.678 3.240 1.00 92.62 95 GLU A CA 1
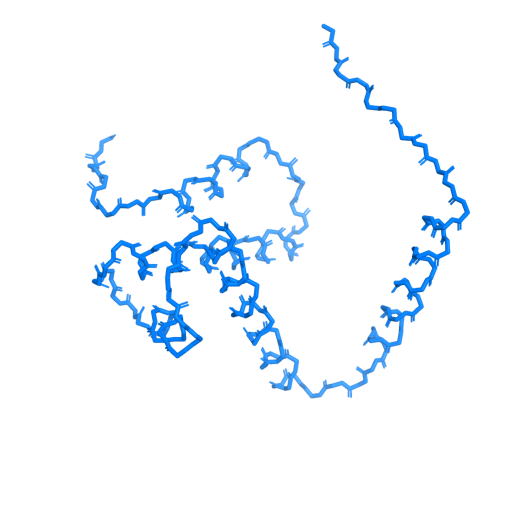ATOM 761 C C . GLU A 1 95 ? 1.004 -11.578 4.772 1.00 92.62 95 GLU A C 1
ATOM 763 O O . GLU A 1 95 ? 0.651 -12.536 5.463 1.00 92.62 95 GLU A O 1
ATOM 768 N N . PHE A 1 96 ? 1.312 -10.404 5.330 1.00 93.81 96 PHE A N 1
ATOM 769 C CA . PHE A 1 96 ? 1.236 -10.161 6.769 1.00 93.81 96 PHE A CA 1
ATOM 770 C C . PHE A 1 96 ? -0.210 -10.124 7.278 1.00 93.81 96 PHE A C 1
ATOM 772 O O . PHE A 1 96 ? -0.493 -10.630 8.368 1.00 93.81 96 PHE A O 1
ATOM 779 N N . ALA A 1 97 ? -1.114 -9.536 6.490 1.00 91.56 97 ALA A N 1
ATOM 780 C CA . ALA A 1 97 ? -2.538 -9.469 6.784 1.00 91.56 97 ALA A CA 1
ATOM 781 C C . ALA A 1 97 ? -3.193 -10.856 6.716 1.00 91.56 97 ALA A C 1
ATOM 783 O O . ALA A 1 97 ? -3.952 -11.209 7.620 1.00 91.56 97 ALA A O 1
ATOM 784 N N . GLU A 1 98 ? -2.853 -11.666 5.708 1.00 92.44 98 GLU A N 1
ATOM 785 C CA . GLU A 1 98 ? -3.317 -13.055 5.579 1.00 92.44 98 GLU A CA 1
ATOM 786 C C . GLU A 1 98 ? -2.867 -13.919 6.764 1.00 92.44 98 GLU A C 1
ATOM 788 O O . GLU A 1 98 ? -3.647 -14.713 7.290 1.00 92.44 98 GLU A O 1
ATOM 793 N N . ALA A 1 99 ? -1.640 -13.711 7.247 1.00 94.00 99 ALA A N 1
ATOM 794 C CA . ALA A 1 99 ? -1.114 -14.385 8.431 1.00 94.00 99 ALA A CA 1
ATOM 795 C C . ALA A 1 99 ? -1.642 -13.815 9.768 1.00 94.00 99 ALA A C 1
ATOM 797 O O . ALA A 1 99 ? -1.265 -14.312 10.831 1.00 94.00 99 ALA A O 1
ATOM 798 N N . GLN A 1 100 ? -2.491 -12.778 9.734 1.00 93.62 100 GLN A N 1
ATOM 799 C CA . GLN A 1 100 ? -3.073 -12.098 10.902 1.00 93.62 100 GLN A CA 1
ATOM 800 C C . GLN A 1 100 ? -2.037 -11.664 11.952 1.00 93.62 100 GLN A C 1
ATOM 802 O O . GLN A 1 100 ? -2.294 -11.682 13.160 1.00 93.62 100 GLN A O 1
ATOM 807 N N . ILE A 1 101 ? -0.844 -11.276 11.504 1.00 90.81 101 ILE A N 1
ATOM 808 C CA . ILE A 1 101 ? 0.236 -10.903 12.414 1.00 90.81 101 ILE A CA 1
ATOM 809 C C . ILE A 1 101 ? -0.072 -9.502 12.987 1.00 90.81 101 ILE A C 1
ATOM 811 O O . ILE A 1 101 ? -0.492 -8.609 12.249 1.00 90.81 101 ILE A O 1
ATOM 815 N N . PRO A 1 102 ? 0.107 -9.256 14.300 1.00 93.25 102 PRO A N 1
ATOM 816 C CA . PRO A 1 102 ? -0.094 -7.928 14.875 1.00 93.25 102 PRO A CA 1
ATOM 817 C C . PRO A 1 102 ? 0.889 -6.900 14.312 1.00 93.25 102 PRO A C 1
ATOM 819 O O . PRO A 1 102 ? 2.076 -7.187 14.165 1.00 93.25 102 PRO A O 1
ATOM 822 N N . ILE A 1 103 ? 0.433 -5.668 14.080 1.00 93.88 103 ILE A N 1
ATOM 823 C CA . ILE A 1 103 ? 1.319 -4.576 13.659 1.00 93.88 103 ILE A CA 1
ATOM 824 C C . ILE A 1 103 ? 2.322 -4.283 14.782 1.00 93.88 103 ILE A C 1
ATOM 826 O O . ILE A 1 103 ? 1.947 -3.922 15.897 1.00 93.88 103 ILE A O 1
ATOM 830 N N . THR A 1 104 ? 3.611 -4.415 14.471 1.00 95.50 104 THR A N 1
ATOM 831 C CA . THR A 1 104 ? 4.721 -4.136 15.391 1.00 95.50 104 THR A CA 1
ATOM 832 C C . THR A 1 104 ? 5.687 -3.126 14.784 1.00 95.50 104 THR A C 1
ATOM 834 O O . THR A 1 104 ? 5.754 -2.953 13.568 1.00 95.50 104 THR A O 1
ATOM 837 N N . GLU A 1 105 ? 6.505 -2.491 15.625 1.00 96.31 105 GLU A N 1
ATOM 838 C CA . GLU A 1 105 ? 7.592 -1.627 15.150 1.00 96.31 105 GLU A CA 1
ATOM 839 C C . GLU A 1 105 ? 8.569 -2.384 14.234 1.00 96.31 105 GLU A C 1
ATOM 841 O O . GLU A 1 105 ? 9.043 -1.831 13.241 1.00 96.31 105 GLU A O 1
ATOM 846 N N . ALA A 1 106 ? 8.840 -3.660 14.531 1.00 95.00 106 ALA A N 1
ATOM 847 C CA . ALA A 1 106 ? 9.686 -4.514 13.701 1.00 95.00 106 ALA A CA 1
ATOM 848 C C . ALA A 1 106 ? 9.120 -4.661 12.281 1.00 95.00 106 ALA A C 1
ATOM 850 O O . ALA A 1 106 ? 9.860 -4.497 11.312 1.00 95.00 106 ALA A O 1
ATOM 851 N N . PHE A 1 107 ? 7.808 -4.878 12.158 1.00 94.69 107 PHE A N 1
ATOM 852 C CA . PHE A 1 107 ? 7.134 -4.944 10.862 1.00 94.69 107 PHE A CA 1
ATOM 853 C C . PHE A 1 107 ? 7.184 -3.604 10.113 1.00 94.69 107 PHE A C 1
ATOM 855 O O . PHE A 1 107 ? 7.520 -3.565 8.932 1.00 94.69 107 PHE A O 1
ATOM 862 N N . ILE A 1 108 ? 6.952 -2.481 10.800 1.00 95.56 108 ILE A N 1
ATOM 863 C CA . ILE A 1 108 ? 7.047 -1.143 10.189 1.00 95.56 108 ILE A CA 1
ATOM 864 C C . ILE A 1 108 ? 8.468 -0.883 9.655 1.00 95.56 108 ILE A C 1
ATOM 866 O O . ILE A 1 108 ? 8.636 -0.387 8.538 1.00 95.56 108 ILE A O 1
ATOM 870 N N . LYS A 1 109 ? 9.504 -1.253 10.419 1.00 95.50 109 LYS A N 1
ATOM 871 C CA . LYS A 1 109 ? 10.912 -1.153 9.996 1.00 95.50 109 LYS A CA 1
ATOM 872 C C . LYS A 1 109 ? 11.225 -2.061 8.808 1.00 95.50 109 LYS A C 1
ATOM 874 O O . LYS A 1 109 ? 11.971 -1.656 7.915 1.00 95.50 109 LYS A O 1
ATOM 879 N N . GLU A 1 110 ? 10.659 -3.265 8.778 1.00 93.50 110 GLU A N 1
ATOM 880 C CA . GLU A 1 110 ? 10.780 -4.182 7.645 1.00 93.50 110 GLU A CA 1
ATOM 881 C C . GLU A 1 110 ? 10.198 -3.562 6.367 1.00 93.50 110 GLU A C 1
ATOM 883 O O . GLU A 1 110 ? 10.901 -3.499 5.356 1.00 93.50 110 GLU A O 1
ATOM 888 N N . LEU A 1 111 ? 8.969 -3.035 6.424 1.00 95.00 111 LEU A N 1
ATOM 889 C CA . LEU A 1 111 ? 8.329 -2.356 5.292 1.00 95.00 111 LEU A CA 1
ATOM 890 C C . LEU A 1 111 ? 9.143 -1.150 4.822 1.00 95.00 111 LEU A C 1
ATOM 892 O O . LEU A 1 111 ? 9.415 -1.012 3.631 1.00 95.00 111 LEU A O 1
ATOM 896 N N . HIS A 1 112 ? 9.597 -0.309 5.754 1.00 94.50 112 HIS A N 1
ATOM 897 C CA . HIS A 1 112 ? 10.428 0.848 5.427 1.00 94.50 112 HIS A CA 1
ATOM 898 C C . HIS A 1 112 ? 11.708 0.440 4.688 1.00 94.50 112 HIS A C 1
ATOM 900 O O . HIS A 1 112 ? 12.067 1.045 3.676 1.00 94.50 112 HIS A O 1
ATOM 906 N N . ARG A 1 113 ? 12.372 -0.629 5.145 1.00 94.00 113 ARG A N 1
ATOM 907 C CA . ARG A 1 113 ? 13.545 -1.184 4.465 1.00 94.00 113 ARG A CA 1
ATOM 908 C C . ARG A 1 113 ? 13.200 -1.625 3.043 1.00 94.00 113 ARG A C 1
ATOM 910 O O . ARG A 1 113 ? 13.982 -1.360 2.140 1.00 94.00 113 ARG A O 1
ATOM 917 N N . ILE A 1 114 ? 12.059 -2.271 2.813 1.00 93.56 114 ILE A N 1
ATOM 918 C CA . ILE A 1 114 ? 11.654 -2.688 1.460 1.00 93.56 114 ILE A CA 1
ATOM 919 C C . ILE A 1 114 ? 11.464 -1.467 0.548 1.00 93.56 114 ILE A C 1
ATOM 921 O O . ILE A 1 114 ? 12.000 -1.461 -0.560 1.00 93.56 114 ILE A O 1
ATOM 925 N N . VAL A 1 115 ? 10.777 -0.424 1.028 1.00 92.19 115 VAL A N 1
ATOM 926 C CA . VAL A 1 115 ? 10.467 0.790 0.251 1.00 92.19 115 VAL A CA 1
ATOM 927 C C . VAL A 1 115 ? 11.729 1.592 -0.101 1.00 92.19 115 VAL A C 1
ATOM 929 O O . VAL A 1 115 ? 11.928 1.967 -1.258 1.00 92.19 115 VAL A O 1
ATOM 932 N N . ILE A 1 116 ? 12.613 1.829 0.872 1.00 87.75 116 ILE A N 1
ATOM 933 C CA . ILE A 1 116 ? 13.746 2.761 0.730 1.00 87.75 116 ILE A CA 1
ATOM 934 C C . ILE A 1 116 ? 14.968 2.153 0.028 1.00 87.75 116 ILE A C 1
ATOM 936 O O . ILE A 1 116 ? 15.845 2.898 -0.410 1.00 87.75 116 ILE A O 1
ATOM 940 N N . VAL A 1 117 ? 15.063 0.827 -0.126 1.00 77.50 117 VAL A N 1
ATOM 941 C CA . VAL A 1 117 ? 16.252 0.188 -0.723 1.00 77.50 117 VAL A CA 1
ATOM 942 C C . VAL A 1 117 ? 16.458 0.608 -2.186 1.00 77.50 117 VAL A C 1
ATOM 944 O O . VAL A 1 117 ? 15.946 0.004 -3.127 1.00 77.50 117 VAL A O 1
ATOM 947 N N . ARG A 1 118 ? 17.299 1.619 -2.390 1.00 61.91 118 ARG A N 1
ATOM 948 C CA . ARG A 1 118 ? 17.953 1.938 -3.664 1.00 61.91 118 ARG A CA 1
ATOM 949 C C . ARG A 1 118 ? 19.175 1.007 -3.794 1.00 61.91 118 ARG A C 1
ATOM 951 O O . ARG A 1 118 ? 19.755 0.614 -2.788 1.00 61.91 118 ARG A O 1
ATOM 958 N N . GLY A 1 119 ? 19.490 0.514 -4.991 1.00 55.19 119 GLY A N 1
ATOM 959 C CA . GLY A 1 119 ? 20.370 -0.653 -5.213 1.00 55.19 119 GLY A CA 1
ATOM 960 C C . GLY A 1 119 ? 21.754 -0.668 -4.517 1.00 55.19 119 GLY A C 1
ATOM 961 O O . GLY A 1 119 ? 22.323 0.364 -4.192 1.00 55.19 119 GLY A O 1
ATOM 962 N N . ARG A 1 120 ? 22.279 -1.899 -4.328 1.00 46.31 120 ARG A N 1
ATOM 963 C CA . ARG A 1 120 ? 23.528 -2.330 -3.642 1.00 46.31 120 ARG A CA 1
ATOM 964 C C . ARG A 1 120 ? 23.839 -1.629 -2.306 1.00 46.31 120 ARG A C 1
ATOM 966 O O . ARG A 1 120 ? 24.890 -1.021 -2.126 1.00 46.31 120 ARG A O 1
ATOM 973 N N . GLY A 1 121 ? 22.989 -1.867 -1.309 1.00 41.62 121 GLY A N 1
ATOM 974 C CA . GLY A 1 121 ? 23.442 -1.868 0.084 1.00 41.62 121 GLY A CA 1
ATOM 975 C C . GLY A 1 121 ? 24.429 -3.019 0.305 1.00 41.62 121 GLY A C 1
ATOM 976 O O . GLY A 1 121 ? 24.151 -4.153 -0.088 1.00 41.62 121 GLY A O 1
ATOM 977 N N . ARG A 1 122 ? 25.604 -2.706 0.860 1.00 41.31 122 ARG A N 1
ATOM 978 C CA . ARG A 1 122 ? 26.668 -3.658 1.206 1.00 41.31 122 ARG A CA 1
ATOM 979 C C . ARG A 1 122 ? 26.090 -4.777 2.076 1.00 41.31 122 ARG A C 1
ATOM 981 O O . ARG A 1 122 ? 25.375 -4.499 3.031 1.00 41.31 122 ARG A O 1
ATOM 988 N N . SER A 1 123 ? 26.445 -6.019 1.757 1.00 38.97 123 SER A N 1
ATOM 989 C CA . SER A 1 123 ? 26.424 -7.093 2.746 1.00 38.97 123 SER A CA 1
ATOM 990 C C . SER A 1 123 ? 27.454 -6.730 3.812 1.00 38.97 123 SER A C 1
ATOM 992 O O . SER A 1 123 ? 28.649 -6.771 3.521 1.00 38.97 123 SER A O 1
ATOM 994 N N . ASN A 1 124 ? 26.996 -6.282 4.976 1.00 32.66 124 ASN A N 1
ATOM 995 C CA . ASN A 1 124 ? 27.643 -6.503 6.268 1.00 32.66 124 ASN A CA 1
ATOM 996 C C . ASN A 1 124 ? 26.678 -6.125 7.386 1.00 32.66 124 ASN A C 1
ATOM 998 O O . ASN A 1 124 ? 26.242 -4.952 7.394 1.00 32.66 124 ASN A O 1
#

Radius of gyration: 18.26 Å; chains: 1; bounding box: 50×30×48 Å

Secondary structure (DSSP, 8-state):
----------HHHHHHHHHHHHHHHHHHT----HHHHHHHHHHHHHHHHHHHHHHTT----HHHHHHHHH--SS-S-HHHHHHHHHHHHHHHHHHHHHTTPPP-HHHHHHHHHHHH--S-----

pLDDT: mean 89.8, std 12.53, range [32.66, 98.25]

Sequence (124 aa):
MSFVPRFTYDHLLVRHLGVIEGARAVIEVLPLPPDTTLRLRHDALQRSTRSSTQIEGNPLDEVAVRRAIARSDRTGSDAEQEVRNYWRALDRVEEFAEAQIPITEAFIKELHRIVIVRGRGRSN

Foldseek 3Di:
DDDDDDDDDDPVNVVVVVVVVVVVVVVVPDDDDPVRVVVVVVVVLLVVLCVVLVVVPLPDDSVLLVVLCPDPDCDDDPSSNLSNLSSVLVVVVVVCVVVVPDDDPVNVVVSVCSNPDDPDDDDD